Protein AF-W1XLN9-F1 (afdb_monomer_lite)

Radius of gyration: 16.28 Å; chains: 1; bounding box: 44×37×32 Å

InterPro domains:
  IPR037165 Aldehyde oxidase/xanthine dehydrogenase, molybdopterin binding domain superfamily [SSF56003] (2-70)
  IPR046867 Aldehyde oxidase/xanthine dehydrogenase, second molybdopterin binding domain [PF20256] (2-70)

Structure (mmCIF, N/CA/C/O backbone):
data_AF-W1XLN9-F1
#
_entry.id   AF-W1XLN9-F1
#
loop_
_atom_site.group_PDB
_atom_site.id
_atom_site.type_symbol
_atom_site.label_atom_id
_atom_site.label_alt_id
_atom_site.label_comp_id
_atom_site.label_asym_id
_atom_site.label_entity_id
_atom_site.label_seq_id
_atom_site.pdbx_PDB_ins_code
_atom_site.Cartn_x
_atom_site.Cartn_y
_atom_site.Cartn_z
_atom_site.occupancy
_atom_site.B_iso_or_equiv
_atom_site.auth_seq_id
_atom_site.auth_comp_id
_atom_site.auth_asym_id
_atom_site.auth_atom_id
_atom_site.pdbx_PDB_model_num
ATOM 1 N N . THR A 1 1 ? 26.050 -25.473 -18.355 1.00 61.69 1 THR A N 1
ATOM 2 C CA . THR A 1 1 ? 25.527 -24.888 -17.099 1.00 61.69 1 THR A CA 1
ATOM 3 C C . THR A 1 1 ? 25.380 -23.394 -17.287 1.00 61.69 1 THR A C 1
ATOM 5 O O . THR A 1 1 ? 26.205 -22.838 -18.001 1.00 61.69 1 THR A O 1
ATOM 8 N N . GLY A 1 2 ? 24.356 -22.753 -16.714 1.00 89.00 2 GLY A N 1
ATOM 9 C CA . GLY A 1 2 ? 24.119 -21.313 -16.883 1.00 89.00 2 GLY A CA 1
ATOM 10 C C . GLY A 1 2 ? 23.696 -20.632 -15.582 1.00 89.00 2 GLY A C 1
ATOM 11 O O . GLY A 1 2 ? 22.976 -21.231 -14.787 1.00 89.00 2 GLY A O 1
ATOM 12 N N . LEU A 1 3 ? 24.157 -19.393 -15.389 1.00 85.31 3 LEU A N 1
ATOM 13 C CA . LEU A 1 3 ? 23.806 -18.499 -14.284 1.00 85.31 3 LEU A CA 1
ATOM 14 C C . LEU A 1 3 ? 23.359 -17.158 -14.877 1.00 85.31 3 LEU A C 1
ATOM 16 O O . LEU A 1 3 ? 24.055 -16.608 -15.728 1.00 85.31 3 LEU A O 1
ATOM 20 N N . ALA A 1 4 ? 22.222 -16.634 -14.420 1.00 93.81 4 ALA A N 1
ATOM 21 C CA . ALA A 1 4 ? 21.718 -15.320 -14.805 1.00 93.81 4 ALA A CA 1
ATOM 22 C C . ALA A 1 4 ? 21.396 -14.491 -13.557 1.00 93.81 4 ALA A C 1
ATOM 24 O O . ALA A 1 4 ? 20.818 -15.002 -12.599 1.00 93.81 4 ALA A O 1
ATOM 25 N N . VAL A 1 5 ? 21.771 -13.211 -13.587 1.00 95.31 5 VAL A N 1
ATOM 26 C CA . VAL A 1 5 ? 21.521 -12.228 -12.525 1.00 95.31 5 VAL A CA 1
ATOM 27 C C . VAL A 1 5 ? 20.974 -10.960 -13.171 1.00 95.31 5 VAL A C 1
ATOM 29 O O . VAL A 1 5 ? 21.462 -10.541 -14.221 1.00 95.31 5 VAL A O 1
ATOM 32 N N . CYS A 1 6 ? 19.966 -10.341 -12.557 1.00 95.94 6 CYS A N 1
ATOM 33 C CA . CYS A 1 6 ? 19.390 -9.077 -13.012 1.00 95.94 6 CYS A CA 1
ATOM 34 C C . CYS A 1 6 ? 19.079 -8.166 -11.824 1.00 95.94 6 CYS A C 1
ATOM 36 O O . CYS A 1 6 ? 18.790 -8.630 -10.723 1.00 95.94 6 CYS A O 1
ATOM 38 N N . LEU A 1 7 ? 19.102 -6.862 -12.086 1.00 95.06 7 LEU A N 1
ATOM 39 C CA . LEU A 1 7 ? 18.707 -5.808 -11.159 1.00 95.06 7 LEU A CA 1
ATOM 40 C C . LEU A 1 7 ? 17.658 -4.939 -11.853 1.00 95.06 7 LEU A C 1
ATOM 42 O O . LEU A 1 7 ? 17.806 -4.600 -13.029 1.00 95.06 7 LEU A O 1
ATOM 46 N N . LYS A 1 8 ? 16.606 -4.570 -11.123 1.00 93.06 8 LYS A N 1
ATOM 47 C CA . LYS A 1 8 ? 15.568 -3.652 -11.591 1.00 93.06 8 LYS A CA 1
ATOM 48 C C . LYS A 1 8 ? 15.259 -2.659 -10.482 1.00 93.06 8 LYS A C 1
ATOM 50 O O . LYS A 1 8 ? 15.148 -3.035 -9.320 1.00 93.06 8 LYS A O 1
ATOM 55 N N . ASN A 1 9 ? 15.158 -1.391 -10.846 1.00 93.62 9 ASN A N 1
ATOM 56 C CA . ASN A 1 9 ? 14.758 -0.333 -9.932 1.00 93.62 9 ASN A CA 1
ATOM 57 C C . ASN A 1 9 ? 13.254 -0.399 -9.621 1.00 93.62 9 A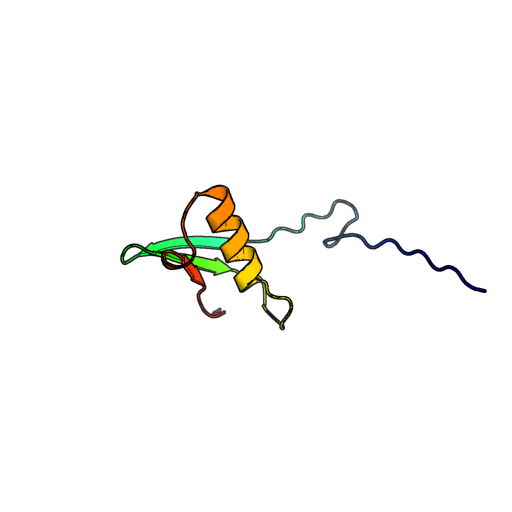SN A C 1
ATOM 59 O O . ASN A 1 9 ? 12.467 -0.876 -10.441 1.00 93.62 9 ASN A O 1
ATOM 63 N N . SER A 1 10 ? 12.867 0.155 -8.473 1.00 92.31 10 SER A N 1
ATOM 64 C CA . SER A 1 10 ? 11.471 0.433 -8.123 1.00 92.31 10 SER A CA 1
ATOM 65 C C . SER A 1 10 ? 11.171 1.916 -8.347 1.00 92.31 10 SER A C 1
ATOM 67 O O . SER A 1 10 ? 11.958 2.769 -7.936 1.00 92.31 10 SER A O 1
ATOM 69 N N . GLY A 1 11 ? 10.046 2.209 -8.999 1.00 92.06 11 GLY A N 1
ATOM 70 C CA . GLY A 1 11 ? 9.637 3.562 -9.391 1.00 92.06 11 GLY A CA 1
ATOM 71 C C . GLY A 1 11 ? 10.258 4.053 -10.705 1.00 92.06 11 GLY A C 1
ATOM 72 O O . GLY A 1 11 ? 10.991 3.320 -11.372 1.00 92.06 11 GLY A O 1
ATOM 73 N N . ILE A 1 12 ? 9.962 5.297 -11.092 1.00 94.50 12 ILE A N 1
ATOM 74 C CA . ILE A 1 12 ? 10.412 5.892 -12.371 1.00 94.50 12 ILE A CA 1
ATOM 75 C C . ILE A 1 12 ? 11.950 5.969 -12.477 1.00 94.50 12 ILE A C 1
ATOM 77 O O . ILE A 1 12 ? 12.514 5.677 -13.533 1.00 94.50 12 ILE A O 1
ATOM 81 N N . GLY A 1 13 ? 12.642 6.295 -11.380 1.00 92.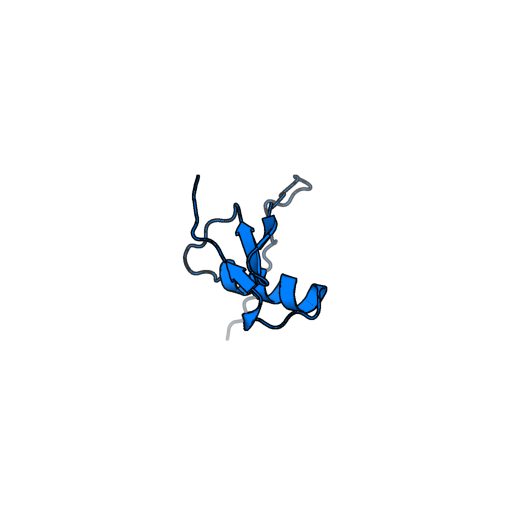50 13 GLY A N 1
ATOM 82 C CA . GLY A 1 13 ? 14.105 6.392 -11.325 1.00 92.50 13 GLY A CA 1
ATOM 83 C C . GLY A 1 13 ? 14.660 7.771 -11.703 1.00 92.50 13 GLY A C 1
ATOM 84 O O . GLY A 1 13 ? 13.929 8.755 -11.764 1.00 92.50 13 GLY A O 1
ATOM 85 N N . VAL A 1 14 ? 15.985 7.845 -11.900 1.00 92.94 14 VAL A N 1
ATOM 86 C CA . VAL A 1 14 ? 16.745 9.045 -12.337 1.00 92.94 14 VAL A CA 1
ATOM 87 C C . VAL A 1 14 ? 16.499 10.329 -11.522 1.00 92.94 14 VAL A C 1
ATOM 89 O O . VAL A 1 14 ? 16.688 11.435 -12.016 1.00 92.94 14 VAL A O 1
ATOM 92 N N . GLY A 1 15 ? 16.091 10.186 -10.257 1.00 91.62 15 GLY A N 1
ATOM 93 C CA . GLY A 1 15 ? 15.798 11.311 -9.364 1.00 91.62 15 GLY A CA 1
ATOM 94 C C . GLY A 1 15 ? 14.462 12.009 -9.636 1.00 91.62 15 GLY A C 1
ATOM 95 O O . GLY A 1 15 ? 14.198 13.048 -9.036 1.00 91.62 15 GLY A O 1
ATOM 96 N N . LEU A 1 16 ? 13.615 11.461 -10.515 1.00 96.06 16 LEU A N 1
ATOM 97 C CA . LEU A 1 16 ? 12.285 12.010 -10.756 1.00 96.06 16 LEU A CA 1
ATOM 98 C C . LEU A 1 16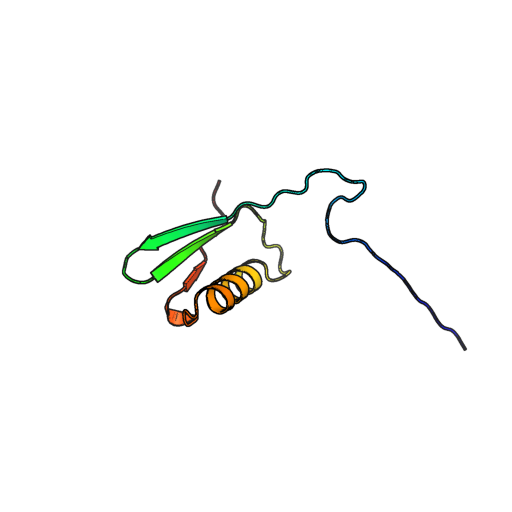 ? 11.355 11.715 -9.570 1.00 96.06 16 LEU A C 1
ATOM 100 O O . LEU A 1 16 ? 11.331 10.577 -9.089 1.00 96.06 16 LEU A O 1
ATOM 104 N N . PRO A 1 17 ? 10.568 12.705 -9.109 1.00 92.50 17 PRO A N 1
ATOM 105 C CA . PRO A 1 17 ? 9.540 12.471 -8.106 1.00 92.50 17 PRO A CA 1
ATOM 106 C C . PRO A 1 17 ? 8.500 11.464 -8.610 1.00 92.50 17 PRO A C 1
ATOM 108 O O . PRO A 1 17 ? 7.820 11.708 -9.605 1.00 92.50 17 PRO A O 1
ATOM 111 N N . ASP A 1 18 ? 8.366 10.351 -7.895 1.00 92.88 18 ASP A N 1
ATOM 112 C CA . ASP A 1 18 ? 7.373 9.304 -8.140 1.00 92.88 18 ASP A CA 1
ATOM 113 C C . ASP A 1 18 ? 6.463 9.193 -6.910 1.00 92.88 18 ASP A C 1
ATOM 115 O O . ASP A 1 18 ? 6.682 8.397 -5.994 1.00 92.88 18 ASP A O 1
ATOM 119 N N . THR A 1 19 ? 5.502 10.114 -6.826 1.00 91.88 19 THR A N 1
ATOM 120 C CA . THR A 1 19 ? 4.694 10.317 -5.619 1.00 91.88 19 THR A CA 1
ATOM 121 C C . THR A 1 19 ? 3.373 9.564 -5.711 1.00 91.88 19 THR A C 1
ATOM 123 O O . THR A 1 19 ? 2.476 9.944 -6.464 1.00 91.88 19 THR A O 1
ATOM 126 N N . GLY A 1 20 ? 3.206 8.551 -4.862 1.00 89.88 20 GLY A N 1
ATOM 127 C CA . GLY A 1 20 ? 1.902 7.955 -4.578 1.00 89.88 20 GLY A CA 1
ATOM 128 C C . GLY A 1 20 ? 1.072 8.808 -3.611 1.00 89.88 20 GLY A C 1
ATOM 129 O O . GLY A 1 20 ? 1.614 9.551 -2.792 1.00 89.88 20 GLY A O 1
ATOM 130 N N . ARG A 1 21 ? -0.259 8.682 -3.671 1.00 92.06 21 ARG A N 1
ATOM 131 C CA . ARG A 1 21 ? -1.175 9.312 -2.707 1.00 92.06 21 ARG A CA 1
ATOM 132 C C . ARG A 1 21 ? -2.205 8.315 -2.191 1.00 92.06 21 ARG A C 1
ATOM 134 O O . ARG A 1 21 ? -2.825 7.588 -2.967 1.00 92.06 21 ARG A O 1
ATOM 141 N N . VAL A 1 22 ? -2.408 8.352 -0.876 1.00 94.25 22 VAL A N 1
ATOM 142 C CA . VAL A 1 22 ? -3.447 7.615 -0.156 1.00 94.25 22 VAL A CA 1
ATOM 143 C C . VAL A 1 22 ? -4.159 8.581 0.789 1.00 94.25 22 VAL A C 1
ATOM 145 O O . VAL A 1 22 ? -3.514 9.406 1.432 1.00 94.25 22 VAL A O 1
ATOM 148 N N . ILE A 1 23 ? -5.484 8.482 0.861 1.00 95.88 23 ILE A N 1
ATOM 149 C CA . ILE A 1 23 ? -6.327 9.192 1.825 1.00 95.88 23 ILE A CA 1
ATOM 150 C C . ILE A 1 23 ? -6.854 8.165 2.825 1.00 95.88 23 ILE A C 1
ATOM 152 O O . ILE A 1 23 ? -7.375 7.119 2.430 1.00 95.88 23 ILE A O 1
ATOM 156 N N . LEU A 1 24 ? -6.721 8.478 4.113 1.00 97.44 24 LEU A N 1
ATOM 157 C CA . LEU A 1 24 ? -7.261 7.689 5.214 1.00 97.44 24 LEU A CA 1
ATOM 158 C C . LEU A 1 24 ? -8.423 8.451 5.844 1.00 97.44 24 LEU A C 1
ATOM 160 O O . LEU A 1 24 ? -8.276 9.610 6.226 1.00 97.44 24 LEU A O 1
ATOM 164 N N . GLU A 1 25 ? -9.569 7.795 5.963 1.00 97.69 25 GLU A N 1
ATOM 165 C CA . GLU A 1 25 ? -10.764 8.354 6.592 1.00 97.69 25 GLU A CA 1
ATOM 166 C C . GLU A 1 25 ? -11.230 7.429 7.710 1.00 97.69 25 GLU A C 1
ATOM 168 O O . GLU A 1 25 ? -11.414 6.234 7.492 1.00 97.69 25 GLU A O 1
ATOM 173 N N . VAL A 1 26 ? -11.440 7.966 8.909 1.00 97.69 26 VAL A N 1
ATOM 174 C CA . VAL A 1 26 ? -12.038 7.200 10.006 1.00 97.69 26 VAL A CA 1
ATOM 175 C C . VAL A 1 26 ? -13.548 7.370 9.942 1.00 97.69 26 VAL A C 1
ATOM 177 O O . VAL A 1 26 ? -14.057 8.473 10.127 1.00 97.69 26 VAL A O 1
ATOM 180 N N . ARG A 1 27 ? -14.268 6.276 9.696 1.00 97.12 27 ARG A N 1
ATOM 181 C CA . ARG A 1 27 ? -15.728 6.269 9.598 1.00 97.12 27 ARG A CA 1
ATOM 182 C C . ARG A 1 27 ? -16.289 4.957 10.130 1.00 97.12 27 ARG A C 1
ATOM 184 O O . ARG A 1 27 ? -15.760 3.888 9.833 1.00 97.12 27 ARG A O 1
ATOM 191 N N . ASP A 1 28 ? -17.345 5.045 10.936 1.00 95.38 28 ASP A N 1
ATOM 192 C CA . ASP A 1 28 ? -18.038 3.889 11.528 1.00 95.38 28 ASP A CA 1
ATOM 193 C C . ASP A 1 28 ? -17.088 2.928 12.278 1.00 95.38 28 ASP A C 1
ATOM 195 O O . ASP A 1 28 ? -17.203 1.705 12.208 1.00 95.38 28 ASP A O 1
ATOM 199 N N . GLY A 1 29 ? -16.091 3.492 12.973 1.00 95.81 29 GLY A N 1
ATOM 200 C CA . GLY A 1 29 ? -15.100 2.728 13.738 1.00 95.81 29 GLY A CA 1
ATOM 201 C C . GLY A 1 29 ? -14.085 1.950 12.891 1.00 95.81 29 GLY A C 1
ATOM 202 O O . GLY A 1 29 ? -13.383 1.094 13.435 1.00 95.81 29 GLY A O 1
ATOM 203 N N . LYS A 1 30 ? -13.997 2.229 11.584 1.00 97.56 30 LYS A N 1
ATOM 204 C CA . LYS A 1 30 ? -13.013 1.651 10.661 1.00 97.56 30 LYS A CA 1
ATOM 205 C C . LYS A 1 30 ? -12.206 2.734 9.954 1.00 97.56 30 LYS A C 1
ATOM 207 O O . LYS A 1 30 ? -12.707 3.825 9.694 1.00 97.56 30 LYS A O 1
ATOM 212 N N . VAL A 1 31 ? -10.967 2.409 9.598 1.00 98.38 31 VAL A N 1
ATOM 213 C CA . VAL A 1 31 ? -10.144 3.231 8.709 1.00 98.38 31 VAL A CA 1
ATOM 214 C C . VAL A 1 31 ? -10.403 2.804 7.270 1.00 98.38 31 VAL A C 1
ATOM 216 O O . VAL A 1 31 ? -10.176 1.651 6.899 1.00 98.38 31 VAL A O 1
ATOM 219 N N . ARG A 1 32 ? -10.886 3.738 6.457 1.00 97.75 32 ARG A N 1
ATOM 220 C CA . ARG A 1 32 ? -11.156 3.558 5.034 1.00 97.75 32 ARG A CA 1
ATOM 221 C C . ARG A 1 32 ? -9.968 4.079 4.233 1.00 97.75 32 ARG A C 1
ATOM 223 O O . ARG A 1 32 ? -9.596 5.244 4.362 1.00 97.75 32 ARG A O 1
ATOM 230 N N . ILE A 1 33 ? -9.366 3.209 3.431 1.00 97.25 33 ILE A N 1
ATOM 231 C CA . ILE A 1 33 ? -8.229 3.518 2.565 1.00 97.25 33 ILE A CA 1
ATOM 232 C C . ILE A 1 33 ? -8.754 3.852 1.172 1.00 97.25 33 ILE A C 1
ATOM 234 O O . ILE A 1 33 ? -9.385 3.013 0.531 1.00 97.25 33 ILE A O 1
ATOM 238 N N . ARG A 1 34 ? -8.426 5.047 0.677 1.00 95.62 34 ARG A N 1
ATOM 239 C CA . ARG A 1 34 ? -8.591 5.441 -0.728 1.00 95.62 34 ARG A CA 1
ATOM 240 C C . ARG A 1 34 ? -7.220 5.640 -1.351 1.00 95.62 34 ARG A C 1
ATOM 242 O O . ARG A 1 34 ? -6.456 6.482 -0.889 1.00 95.62 34 ARG A O 1
ATOM 249 N N . THR A 1 35 ? -6.896 4.867 -2.381 1.00 92.38 35 THR A N 1
ATOM 250 C CA . THR A 1 35 ? -5.602 4.929 -3.073 1.00 92.38 35 THR A CA 1
ATOM 251 C C . THR A 1 35 ? -5.788 5.351 -4.523 1.00 92.38 35 THR A C 1
ATOM 253 O O . THR A 1 35 ? -6.698 4.871 -5.191 1.00 92.38 35 THR A O 1
ATOM 256 N N . GLY A 1 36 ? -4.908 6.230 -5.011 1.00 89.75 36 GLY A N 1
ATOM 257 C CA . GLY A 1 36 ? -4.839 6.568 -6.437 1.00 89.75 36 GLY A CA 1
ATOM 258 C C . GLY A 1 36 ? -4.121 5.508 -7.281 1.00 89.75 36 GLY A C 1
ATOM 259 O O . GLY A 1 36 ? -4.092 5.609 -8.504 1.00 89.75 36 GLY A O 1
ATOM 260 N N . ALA A 1 37 ? -3.513 4.498 -6.649 1.00 90.25 37 ALA A N 1
ATOM 261 C CA . ALA A 1 37 ? -2.816 3.434 -7.356 1.00 90.25 37 ALA A CA 1
ATOM 262 C C . ALA A 1 37 ? -3.810 2.402 -7.906 1.00 90.25 37 ALA A C 1
ATOM 264 O O . ALA A 1 37 ? -4.526 1.743 -7.148 1.00 90.25 37 ALA A O 1
ATOM 265 N N . ALA A 1 38 ? -3.803 2.209 -9.226 1.00 89.38 38 ALA A N 1
ATOM 266 C CA . ALA A 1 38 ? -4.596 1.171 -9.869 1.00 89.38 38 ALA A CA 1
ATOM 267 C C . ALA A 1 38 ? -4.146 -0.227 -9.410 1.00 89.38 38 ALA A C 1
ATOM 269 O O . ALA A 1 38 ? -2.963 -0.572 -9.467 1.00 89.38 38 ALA A O 1
ATOM 270 N N . CYS A 1 39 ? -5.099 -1.055 -8.982 1.00 89.06 39 CYS A N 1
ATOM 271 C CA . CYS A 1 39 ? -4.854 -2.456 -8.657 1.00 89.06 39 CYS A CA 1
ATOM 272 C C . CYS A 1 39 ? -5.233 -3.328 -9.861 1.00 89.06 39 CYS A C 1
ATOM 274 O O . CYS A 1 39 ? -6.410 -3.494 -10.164 1.00 89.06 39 CYS A O 1
ATOM 276 N N . ILE A 1 40 ? -4.230 -3.888 -10.533 1.00 92.94 40 ILE A N 1
ATOM 277 C CA . ILE A 1 40 ? -4.341 -4.763 -11.711 1.00 92.94 40 ILE A CA 1
ATOM 278 C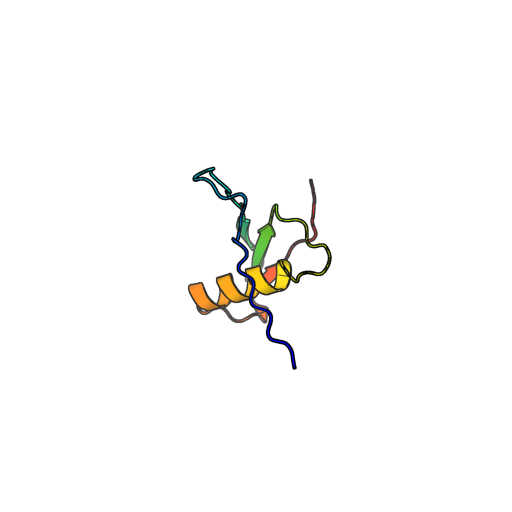 C . ILE A 1 40 ? -4.066 -6.241 -11.373 1.00 92.94 40 ILE A C 1
ATOM 280 O O . ILE A 1 40 ? -3.787 -7.042 -12.258 1.00 92.94 40 ILE A O 1
ATOM 28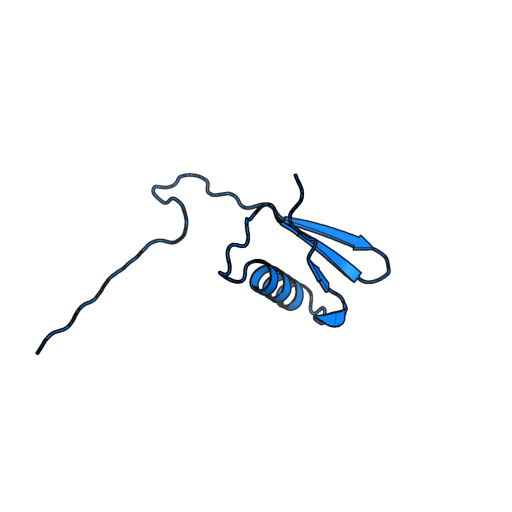4 N N . GLY A 1 41 ? -4.109 -6.602 -10.086 1.00 93.00 41 GLY A N 1
ATOM 285 C CA . GLY A 1 41 ? -3.833 -7.959 -9.590 1.00 93.00 41 GLY A CA 1
ATOM 286 C C . GLY A 1 41 ? -2.503 -8.118 -8.845 1.00 93.00 41 GLY A C 1
ATOM 287 O O . GLY A 1 41 ? -2.228 -9.186 -8.316 1.00 93.00 41 GLY A O 1
ATOM 288 N N . GLN A 1 42 ? -1.707 -7.053 -8.726 1.00 95.38 42 GLN A N 1
ATOM 289 C CA . GLN A 1 42 ? -0.451 -7.025 -7.963 1.00 95.38 42 GLN A CA 1
ATOM 290 C C . GLN A 1 42 ? -0.641 -6.931 -6.439 1.00 95.38 42 GLN A C 1
ATOM 292 O O . GLN A 1 42 ? 0.325 -7.042 -5.694 1.00 95.38 42 GLN A O 1
ATOM 297 N N . GLY A 1 43 ? -1.872 -6.696 -5.970 1.00 95.06 43 GLY A N 1
ATOM 298 C CA . GLY A 1 43 ? -2.193 -6.688 -4.539 1.00 95.06 43 GLY A CA 1
ATOM 299 C C . GLY A 1 43 ? -2.005 -5.345 -3.825 1.00 95.06 43 GLY A C 1
ATOM 300 O O . GLY A 1 43 ? -1.725 -5.335 -2.629 1.00 95.06 43 GLY A O 1
ATOM 301 N N . MET A 1 44 ? -2.196 -4.203 -4.501 1.00 94.69 44 MET A N 1
ATOM 302 C CA . MET A 1 44 ? -2.047 -2.875 -3.864 1.00 94.69 44 MET A CA 1
ATOM 303 C C . MET A 1 44 ? -2.966 -2.665 -2.663 1.00 94.69 44 MET A C 1
ATOM 305 O O . MET A 1 44 ? -2.554 -2.046 -1.689 1.00 94.69 44 MET A O 1
ATOM 309 N N . ALA A 1 45 ? -4.196 -3.184 -2.719 1.00 94.44 45 ALA A N 1
ATOM 310 C CA . ALA A 1 45 ? -5.128 -3.110 -1.597 1.00 94.44 45 ALA A CA 1
ATOM 311 C C . ALA A 1 45 ? -4.559 -3.821 -0.360 1.00 94.44 45 ALA A C 1
ATOM 313 O O . ALA A 1 45 ? -4.515 -3.244 0.722 1.00 94.44 45 ALA A O 1
ATOM 314 N N . THR A 1 46 ? -4.049 -5.041 -0.545 1.00 96.62 46 THR A N 1
ATOM 315 C CA . THR A 1 46 ? -3.422 -5.834 0.517 1.00 96.62 46 THR A CA 1
ATOM 316 C C . THR A 1 46 ? -2.186 -5.140 1.075 1.00 96.62 46 THR A C 1
ATOM 318 O O . THR A 1 46 ? -2.060 -5.020 2.291 1.00 96.62 46 THR A O 1
ATOM 321 N N . MET A 1 47 ? -1.317 -4.628 0.198 1.00 96.50 47 MET A N 1
ATOM 322 C CA . MET A 1 47 ? -0.126 -3.878 0.597 1.00 96.50 47 MET A CA 1
ATOM 323 C C . MET A 1 47 ? -0.499 -2.656 1.445 1.00 96.50 47 MET A C 1
ATOM 325 O O . MET A 1 47 ? 0.040 -2.481 2.535 1.00 96.50 47 MET A O 1
ATOM 329 N N . ALA A 1 48 ? -1.469 -1.853 0.999 1.00 96.62 48 ALA A N 1
ATOM 330 C CA . ALA A 1 48 ? -1.901 -0.664 1.728 1.00 96.62 48 ALA A CA 1
ATOM 331 C C . ALA A 1 48 ? -2.492 -1.011 3.105 1.00 96.62 48 ALA A C 1
ATOM 333 O O . ALA A 1 48 ? -2.184 -0.339 4.089 1.00 96.62 48 ALA A O 1
ATOM 334 N N . THR A 1 49 ? -3.294 -2.079 3.198 1.00 97.62 49 THR A N 1
ATOM 335 C CA . THR A 1 49 ? -3.804 -2.586 4.480 1.00 97.62 49 THR A CA 1
ATOM 336 C C . THR A 1 49 ? -2.670 -3.006 5.410 1.00 97.62 49 THR A C 1
ATOM 338 O O . THR A 1 49 ? -2.669 -2.603 6.568 1.00 97.62 49 THR A O 1
ATOM 341 N N . GLN A 1 50 ? -1.694 -3.774 4.920 1.00 98.25 50 GLN A N 1
ATOM 342 C CA . GLN A 1 50 ? -0.571 -4.247 5.735 1.00 98.25 50 GLN A CA 1
ATOM 343 C C . GLN A 1 50 ? 0.284 -3.092 6.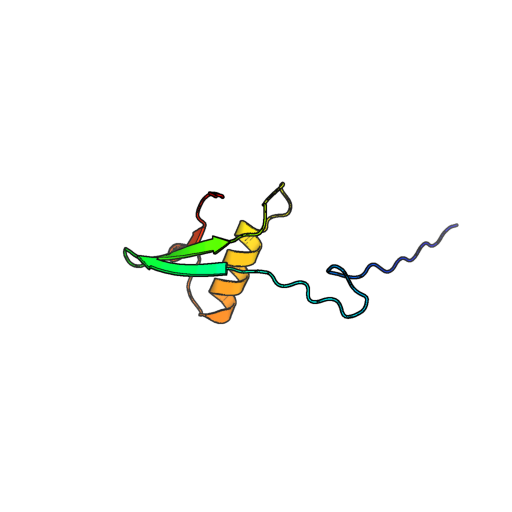256 1.00 98.25 50 GLN A C 1
ATOM 345 O O . GLN A 1 50 ? 0.569 -3.047 7.449 1.00 98.25 50 GLN A O 1
ATOM 350 N N . VAL A 1 51 ? 0.627 -2.125 5.398 1.00 97.94 51 VAL A N 1
ATOM 351 C CA . VAL A 1 51 ? 1.386 -0.933 5.806 1.00 97.94 51 VAL A CA 1
ATOM 352 C C . VAL A 1 51 ? 0.633 -0.141 6.872 1.00 97.94 51 VAL A C 1
ATOM 354 O O . VAL A 1 51 ? 1.234 0.271 7.863 1.00 97.94 51 VAL A O 1
ATOM 357 N N . LEU A 1 52 ? -0.680 0.055 6.706 1.00 98.12 52 LEU A N 1
ATOM 358 C CA . LEU A 1 52 ? -1.494 0.755 7.696 1.00 98.12 52 LEU A CA 1
ATOM 359 C C . LEU A 1 52 ? -1.522 0.008 9.036 1.00 98.12 52 LEU A C 1
ATOM 361 O O . LEU A 1 52 ? -1.284 0.624 10.074 1.00 98.12 52 LEU A O 1
ATOM 365 N N . CYS A 1 53 ? -1.813 -1.294 9.017 1.00 98.44 53 CYS A N 1
ATOM 366 C CA . CYS A 1 53 ? -1.885 -2.126 10.218 1.00 98.44 53 CYS A CA 1
ATOM 367 C C . CYS A 1 53 ? -0.552 -2.144 10.972 1.00 98.44 53 CYS A C 1
ATOM 369 O O . CYS A 1 53 ? -0.546 -1.918 12.177 1.00 98.44 53 CYS A O 1
ATOM 371 N N . GLU A 1 54 ? 0.566 -2.316 10.265 1.00 98.62 54 GLU A N 1
ATOM 372 C CA . GLU A 1 54 ? 1.908 -2.296 10.859 1.00 98.62 54 GLU A CA 1
ATOM 373 C C . GLU A 1 54 ? 2.221 -0.938 11.495 1.00 98.62 54 GLU A C 1
ATOM 375 O O . GLU A 1 54 ? 2.668 -0.857 12.635 1.00 98.62 54 GLU A O 1
ATOM 380 N N . THR A 1 55 ? 1.928 0.152 10.782 1.00 98.25 55 THR A N 1
ATOM 381 C CA . THR A 1 55 ? 2.269 1.506 11.243 1.00 98.25 55 THR A CA 1
ATOM 382 C C . THR A 1 55 ? 1.430 1.939 12.450 1.00 98.25 55 THR A C 1
ATOM 384 O O . THR A 1 55 ? 1.881 2.740 13.265 1.00 98.25 55 THR A O 1
ATOM 387 N N . THR A 1 56 ? 0.192 1.450 12.562 1.00 97.81 56 THR A N 1
ATOM 388 C CA . THR A 1 56 ? -0.785 1.932 13.557 1.00 97.81 56 THR A CA 1
ATOM 389 C C . THR A 1 56 ? -1.104 0.930 14.662 1.00 97.81 56 THR A C 1
ATOM 391 O O . THR A 1 56 ? -1.746 1.301 15.642 1.00 97.81 56 THR A O 1
ATOM 394 N N . GLY A 1 57 ? -0.712 -0.337 14.512 1.00 98.12 57 GLY A N 1
ATOM 395 C CA . GLY A 1 57 ? -1.118 -1.430 15.399 1.00 98.12 57 GLY A CA 1
ATOM 396 C C . GLY A 1 57 ? -2.584 -1.854 15.249 1.00 98.12 57 GLY A C 1
ATOM 397 O O . GLY A 1 57 ? -3.067 -2.676 16.028 1.00 98.12 57 GLY A O 1
ATOM 398 N N . LEU A 1 58 ? -3.320 -1.304 14.276 1.00 98.06 58 LEU A N 1
ATOM 399 C CA . LEU A 1 58 ? -4.698 -1.706 14.008 1.00 98.06 58 LEU A CA 1
ATOM 400 C C . LEU A 1 58 ? -4.748 -3.111 13.411 1.00 98.06 58 LEU A C 1
ATOM 402 O O . LEU A 1 58 ? -3.957 -3.476 12.544 1.00 98.06 58 LEU A O 1
ATOM 406 N N . THR A 1 59 ? -5.752 -3.880 13.812 1.00 97.81 59 THR A N 1
ATOM 407 C CA . THR A 1 59 ? -6.050 -5.181 13.219 1.00 97.81 59 THR A CA 1
ATOM 408 C C . THR A 1 59 ? -6.818 -5.023 11.904 1.00 97.81 59 THR A C 1
ATOM 410 O O . THR A 1 59 ? -7.541 -4.047 11.689 1.00 97.81 59 THR A O 1
ATOM 413 N N . ALA A 1 60 ? -6.675 -5.992 10.996 1.00 96.19 60 ALA A N 1
ATOM 414 C CA . ALA A 1 60 ? -7.238 -5.908 9.646 1.00 96.19 60 ALA A CA 1
ATOM 415 C C . ALA A 1 60 ? -8.776 -5.780 9.614 1.00 96.19 60 ALA A C 1
ATOM 417 O O . ALA A 1 60 ? -9.320 -5.194 8.681 1.00 96.19 60 ALA A O 1
ATOM 418 N N . ASP A 1 61 ? -9.495 -6.254 10.638 1.00 97.06 61 ASP A N 1
ATOM 419 C CA . ASP A 1 61 ? -10.953 -6.093 10.760 1.00 97.06 61 ASP A CA 1
ATOM 420 C C . ASP A 1 61 ? -11.395 -4.625 10.931 1.00 97.06 61 ASP A C 1
ATOM 422 O O . ASP A 1 61 ? -12.549 -4.279 10.635 1.00 97.06 61 ASP A O 1
ATOM 426 N N . LYS A 1 62 ? -10.470 -3.751 11.354 1.00 98.06 62 LYS A N 1
ATOM 427 C CA . LYS A 1 62 ? -10.657 -2.299 11.482 1.00 98.06 62 LYS A CA 1
ATOM 428 C C . LYS A 1 62 ? -10.353 -1.531 10.202 1.00 98.06 62 LYS A C 1
ATOM 430 O O . LYS A 1 62 ? -10.527 -0.315 10.187 1.00 98.06 62 LYS A O 1
ATOM 435 N N . VAL A 1 63 ? -9.928 -2.200 9.135 1.00 98.25 63 VAL A N 1
ATOM 436 C CA . VAL A 1 63 ? -9.526 -1.556 7.883 1.00 98.25 63 VAL A CA 1
ATOM 437 C C . VAL A 1 63 ? -10.476 -1.948 6.757 1.00 98.25 63 VAL A C 1
ATOM 439 O O . VAL A 1 63 ? -10.921 -3.088 6.650 1.00 98.25 63 VAL A O 1
ATOM 442 N N . PHE A 1 64 ? -10.800 -0.986 5.900 1.00 97.56 64 PHE A N 1
ATOM 443 C CA . PHE A 1 64 ? -11.571 -1.207 4.683 1.00 97.56 64 PHE A CA 1
ATOM 444 C C . PHE A 1 64 ? -10.893 -0.492 3.514 1.00 97.56 64 PHE A C 1
ATOM 446 O O . PHE A 1 64 ? -10.573 0.685 3.626 1.00 97.56 64 PHE A O 1
ATOM 453 N N . VAL A 1 65 ? -10.670 -1.176 2.392 1.00 95.94 65 VAL A N 1
ATOM 454 C CA . VAL A 1 65 ? -10.112 -0.549 1.182 1.00 95.94 65 VAL A CA 1
ATOM 455 C C . VAL A 1 65 ? -11.252 -0.240 0.226 1.00 95.94 65 VAL A C 1
ATOM 457 O O . VAL A 1 65 ? -12.007 -1.138 -0.149 1.00 95.94 65 VAL A O 1
ATOM 460 N N . GLU A 1 66 ? -11.388 1.028 -0.149 1.00 94.75 66 GLU A N 1
ATOM 461 C CA . GLU A 1 66 ? -12.399 1.453 -1.111 1.00 94.75 66 GLU A CA 1
ATOM 462 C C . GLU A 1 66 ? -12.103 0.905 -2.504 1.00 94.75 66 GLU A C 1
ATOM 464 O O . GLU A 1 66 ? -10.950 0.672 -2.885 1.00 94.75 66 GLU A O 1
ATOM 469 N N . ARG A 1 67 ? -13.167 0.720 -3.288 1.00 89.38 67 ARG A N 1
ATOM 470 C CA . ARG A 1 67 ? -13.005 0.423 -4.710 1.00 89.38 67 ARG A CA 1
ATOM 471 C C . ARG A 1 67 ? -12.408 1.646 -5.418 1.00 89.38 67 ARG A C 1
ATOM 473 O O . ARG A 1 67 ? -12.692 2.767 -5.000 1.00 89.38 67 ARG A O 1
ATOM 480 N N . PRO A 1 68 ? -11.600 1.446 -6.472 1.00 83.62 68 PRO A N 1
ATOM 481 C CA . PRO A 1 68 ? -11.119 2.550 -7.291 1.00 83.62 68 PRO A CA 1
ATOM 482 C C . PRO A 1 68 ? -12.302 3.348 -7.848 1.00 83.62 68 PRO A C 1
ATOM 484 O O . PRO A 1 68 ? -13.234 2.755 -8.392 1.00 83.62 68 PRO A O 1
ATOM 487 N N . ASP A 1 69 ? -12.241 4.665 -7.697 1.00 78.94 69 ASP A N 1
ATOM 488 C CA . ASP A 1 69 ? -13.233 5.631 -8.169 1.00 78.94 69 ASP A CA 1
ATOM 489 C C . ASP A 1 69 ? -12.497 6.926 -8.556 1.00 78.94 69 ASP A C 1
ATOM 491 O O . ASP A 1 69 ? -11.438 7.211 -7.982 1.00 78.94 69 ASP A O 1
ATOM 495 N N . THR A 1 70 ? -13.005 7.652 -9.554 1.00 64.81 70 THR A N 1
ATOM 496 C CA . THR A 1 70 ? -12.350 8.835 -10.164 1.00 64.81 70 THR A CA 1
ATOM 497 C C . THR A 1 70 ? -12.916 10.147 -9.661 1.00 64.81 70 THR A C 1
ATOM 499 O O . THR A 1 70 ? -14.154 10.302 -9.703 1.00 64.81 70 THR A O 1
#

Sequence (70 aa):
TGLAVCLKNSGIGVGLPDTGRVILEVRDGKVRIRTGAACIGQGMATMATQVLCETTGLTADKVFVERPDT

Foldseek 3Di:
DDDDDDDDDDAPDPPDDRDWDWDWDQDPQATEIETPDDCPPPCPVVVVLVVCCVVPVDDSVRYHYDDDDD

Organism: NCBI:txid408170

Secondary structure (DSSP, 8-state):
---------SSS-TT------EEEEEETTEEEEEESS--SSS-HHHHHHHHHHHHH---GGGEEEPPP--

pLDDT: mean 93.59, std 6.4, range [61.69, 98.62]